Protein AF-A0A925UWP0-F1 (afdb_monomer)

Mean predicted aligned error: 17.66 Å

Structure (mmCIF, N/CA/C/O backbone):
data_AF-A0A925UWP0-F1
#
_entry.id   AF-A0A925UWP0-F1
#
loop_
_atom_site.group_PDB
_atom_site.id
_atom_site.type_symbol
_atom_site.label_atom_id
_atom_site.label_alt_id
_atom_site.label_comp_id
_atom_site.label_asym_id
_atom_site.label_entity_id
_atom_site.label_seq_id
_atom_site.pdbx_PDB_ins_code
_atom_site.Cartn_x
_atom_site.Cartn_y
_atom_site.Cartn_z
_atom_site.occupancy
_atom_site.B_iso_or_equiv
_atom_site.auth_seq_id
_atom_site.auth_comp_id
_atom_site.auth_asym_id
_atom_site.auth_atom_id
_atom_site.pdbx_PDB_model_num
ATOM 1 N N . MET A 1 1 ? 22.047 -2.528 -4.001 1.00 55.41 1 MET A N 1
ATOM 2 C CA . MET A 1 1 ? 21.507 -3.209 -5.205 1.00 55.41 1 MET A CA 1
ATOM 3 C C . MET A 1 1 ? 20.636 -2.308 -6.084 1.00 55.41 1 MET A C 1
ATOM 5 O O . MET A 1 1 ? 20.853 -2.311 -7.285 1.00 55.41 1 MET A O 1
ATOM 9 N N . LYS A 1 2 ? 19.728 -1.485 -5.532 1.00 57.28 2 LYS A N 1
ATOM 10 C CA . LYS A 1 2 ? 18.836 -0.601 -6.320 1.00 57.28 2 LYS A CA 1
ATOM 11 C C . LYS A 1 2 ? 19.570 0.371 -7.268 1.00 57.28 2 LYS A C 1
ATOM 13 O O . LYS A 1 2 ? 19.162 0.532 -8.408 1.00 57.28 2 LYS A O 1
ATOM 18 N N . LEU A 1 3 ? 20.692 0.948 -6.827 1.00 61.56 3 LEU A N 1
ATOM 19 C CA . LEU A 1 3 ? 21.468 1.925 -7.611 1.00 61.56 3 LEU A CA 1
ATOM 20 C C . LEU A 1 3 ? 22.179 1.323 -8.836 1.00 61.56 3 LEU A C 1
ATOM 22 O O . LEU A 1 3 ? 22.238 1.964 -9.879 1.00 61.56 3 LEU A O 1
ATOM 26 N N . ALA A 1 4 ? 22.663 0.080 -8.742 1.00 66.81 4 ALA A N 1
ATOM 27 C CA . ALA A 1 4 ? 23.323 -0.597 -9.863 1.00 66.81 4 ALA A CA 1
ATOM 28 C C . ALA A 1 4 ? 22.333 -0.943 -10.989 1.00 66.81 4 ALA A C 1
ATOM 30 O O . ALA A 1 4 ? 22.670 -0.859 -12.166 1.00 66.81 4 ALA A O 1
ATOM 31 N N . PHE A 1 5 ? 21.089 -1.269 -10.625 1.00 64.12 5 PHE A N 1
ATOM 32 C CA . PHE A 1 5 ? 20.020 -1.576 -11.577 1.00 64.12 5 PHE A CA 1
ATOM 33 C C . PHE A 1 5 ? 19.594 -0.342 -12.382 1.00 64.12 5 PHE A C 1
ATOM 35 O O . PHE A 1 5 ? 19.445 -0.408 -13.601 1.00 64.12 5 PHE A O 1
ATOM 42 N N . VAL A 1 6 ? 19.460 0.802 -11.704 1.00 68.88 6 VAL A N 1
ATOM 43 C CA . VAL A 1 6 ? 19.121 2.080 -12.344 1.00 68.88 6 VAL A CA 1
ATOM 44 C C . VAL A 1 6 ? 20.256 2.544 -13.262 1.00 68.88 6 VAL A C 1
ATOM 46 O O . VAL A 1 6 ? 19.998 2.921 -14.402 1.00 68.88 6 VAL A O 1
ATOM 49 N N . ALA A 1 7 ? 21.513 2.435 -12.818 1.00 69.12 7 ALA A N 1
ATOM 50 C CA . ALA A 1 7 ? 22.676 2.784 -13.636 1.00 69.12 7 ALA A CA 1
ATOM 51 C C . ALA A 1 7 ? 22.793 1.915 -14.905 1.00 69.12 7 ALA A C 1
ATOM 53 O O . ALA A 1 7 ? 23.085 2.438 -15.980 1.00 69.12 7 ALA A O 1
ATOM 54 N N . GLY A 1 8 ? 22.495 0.613 -14.810 1.00 69.31 8 GLY A N 1
ATOM 55 C CA . GLY A 1 8 ? 22.479 -0.294 -15.962 1.00 69.31 8 GLY A CA 1
ATOM 56 C C . GLY A 1 8 ? 21.405 0.055 -17.000 1.00 69.31 8 GLY A C 1
ATOM 57 O O . GLY A 1 8 ? 21.688 0.052 -18.198 1.00 69.31 8 GLY A O 1
ATOM 58 N N . CYS A 1 9 ? 20.198 0.428 -16.556 1.00 66.31 9 CYS A N 1
ATOM 59 C CA . CYS A 1 9 ? 19.103 0.818 -17.454 1.00 66.31 9 CYS A CA 1
ATOM 60 C C . CYS A 1 9 ? 19.410 2.117 -18.213 1.00 66.31 9 CYS A C 1
ATOM 62 O O . CYS A 1 9 ? 19.137 2.211 -19.410 1.00 66.31 9 CYS A O 1
ATOM 64 N N . VAL A 1 10 ? 20.015 3.099 -17.535 1.00 74.19 10 VAL A N 1
ATOM 65 C CA . VAL A 1 10 ? 20.417 4.374 -18.150 1.00 74.19 10 VAL A CA 1
ATOM 66 C C . VAL A 1 10 ? 21.561 4.160 -19.147 1.00 74.19 10 VAL A C 1
ATOM 68 O O . VAL A 1 10 ? 21.512 4.697 -20.251 1.00 74.19 10 VAL A O 1
ATOM 71 N N . GLY A 1 11 ? 22.543 3.314 -18.818 1.00 71.81 11 GLY A N 1
ATOM 72 C CA . GLY A 1 11 ? 23.639 2.973 -19.732 1.00 71.81 11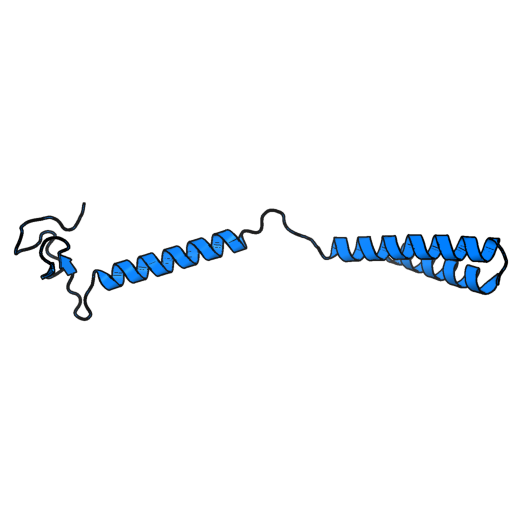 GLY A CA 1
ATOM 73 C C . GLY A 1 11 ? 23.163 2.298 -21.024 1.00 71.81 11 GLY A C 1
ATOM 74 O O . GLY A 1 11 ? 23.597 2.676 -22.111 1.00 71.81 11 GLY A O 1
ATOM 75 N N . PHE A 1 12 ? 22.220 1.355 -20.925 1.00 68.75 12 PHE A N 1
ATOM 76 C CA . PHE A 1 12 ? 21.646 0.679 -22.096 1.00 68.75 12 PHE A CA 1
ATOM 77 C C . PHE A 1 12 ? 20.766 1.595 -22.952 1.00 68.75 12 PHE A C 1
ATOM 79 O O . PHE A 1 12 ? 20.803 1.498 -24.178 1.00 68.75 12 PHE A O 1
ATOM 86 N N . ALA A 1 13 ? 20.015 2.509 -22.332 1.00 66.88 13 ALA A N 1
ATOM 87 C CA . ALA A 1 13 ? 19.218 3.494 -23.060 1.00 66.88 13 ALA A CA 1
ATOM 88 C C . ALA A 1 13 ? 20.106 4.461 -23.864 1.00 66.88 13 ALA A C 1
ATOM 90 O O . ALA A 1 13 ? 19.831 4.723 -25.034 1.00 66.88 13 ALA A O 1
ATOM 91 N N . ILE A 1 14 ? 21.211 4.934 -23.276 1.00 72.19 14 ILE A N 1
ATOM 92 C CA . ILE A 1 14 ? 22.171 5.819 -23.957 1.00 72.19 14 ILE A CA 1
ATOM 93 C C . ILE A 1 14 ? 22.863 5.089 -25.118 1.00 72.19 14 ILE A C 1
ATOM 95 O O . ILE A 1 14 ? 22.974 5.644 -26.211 1.00 72.19 14 ILE A O 1
ATOM 99 N N . LEU A 1 15 ? 23.277 3.832 -24.924 1.00 69.31 15 LEU A N 1
ATOM 100 C CA . LEU A 1 15 ? 23.837 2.993 -25.993 1.00 69.31 15 LEU A CA 1
ATOM 101 C C . LEU A 1 15 ? 22.839 2.744 -27.135 1.00 69.31 15 LEU A C 1
ATOM 103 O O . LEU A 1 15 ? 23.215 2.851 -28.300 1.00 69.31 15 LEU A O 1
ATOM 107 N N . GLY A 1 16 ? 21.570 2.471 -26.817 1.00 64.00 16 GLY A N 1
ATOM 108 C CA . GLY A 1 16 ? 20.512 2.272 -27.812 1.00 64.00 16 GLY A CA 1
ATOM 109 C C . GLY A 1 16 ? 20.253 3.511 -28.673 1.00 64.00 16 GLY A C 1
ATOM 110 O O . GLY A 1 16 ? 20.137 3.394 -29.890 1.00 64.00 16 GLY A O 1
ATOM 111 N N . ILE A 1 17 ? 20.238 4.705 -28.066 1.00 69.75 17 ILE A N 1
ATOM 112 C CA . ILE A 1 17 ? 20.087 5.979 -28.794 1.00 69.75 17 ILE A CA 1
ATOM 113 C C . ILE A 1 17 ? 21.327 6.263 -29.659 1.00 69.75 17 ILE A C 1
ATOM 115 O O . ILE A 1 17 ? 21.200 6.741 -30.785 1.00 69.75 17 ILE A O 1
ATOM 119 N N . SER A 1 18 ? 22.521 5.924 -29.162 1.00 70.50 18 SER A N 1
ATOM 120 C CA . SER A 1 18 ? 23.796 6.192 -29.844 1.00 70.50 18 SER A CA 1
ATOM 121 C C . SER A 1 18 ? 24.024 5.311 -31.080 1.00 70.50 18 SER A C 1
ATOM 123 O O . SER A 1 18 ? 24.674 5.746 -32.026 1.00 70.50 18 SER A O 1
ATOM 125 N N . LEU A 1 19 ? 23.490 4.082 -31.100 1.00 71.38 19 LEU A N 1
ATOM 126 C CA . LEU A 1 19 ? 23.619 3.162 -32.242 1.00 71.38 19 LEU A CA 1
ATOM 127 C C . LEU A 1 19 ? 22.617 3.425 -33.388 1.00 71.38 19 LEU A C 1
ATOM 129 O O . LEU A 1 19 ? 22.739 2.809 -34.454 1.00 71.38 19 LEU A O 1
ATOM 133 N N . GLY A 1 20 ? 21.656 4.338 -33.202 1.00 67.75 20 GLY A N 1
ATOM 134 C CA . GLY A 1 20 ? 20.679 4.730 -34.222 1.00 67.75 20 GLY A CA 1
ATOM 135 C C . GLY A 1 20 ? 19.675 3.629 -34.603 1.00 67.75 20 GLY A C 1
ATOM 136 O O . GLY A 1 20 ? 19.504 2.637 -33.898 1.00 67.75 20 GLY A O 1
ATOM 137 N N . GLY A 1 21 ? 19.001 3.797 -35.750 1.00 73.62 21 GLY A N 1
ATOM 138 C CA . GLY A 1 21 ? 17.912 2.931 -36.244 1.00 73.62 21 GLY A CA 1
ATOM 139 C C . GLY A 1 21 ? 18.327 1.546 -36.758 1.00 73.62 21 GLY A C 1
ATOM 140 O O . GLY A 1 21 ? 17.602 0.937 -37.541 1.00 73.62 21 GLY A O 1
ATOM 141 N N . ASN A 1 22 ? 19.494 1.048 -36.353 1.00 81.00 22 ASN A N 1
ATOM 142 C CA . ASN A 1 22 ? 19.943 -0.295 -36.695 1.00 81.00 22 ASN A CA 1
ATOM 143 C C . ASN A 1 22 ? 19.149 -1.351 -35.904 1.00 81.00 22 ASN A C 1
ATOM 145 O O . ASN A 1 22 ? 18.733 -1.090 -34.771 1.00 81.00 22 ASN A O 1
ATOM 149 N N . PRO A 1 23 ? 18.985 -2.576 -36.436 1.00 80.69 23 PRO A N 1
ATOM 150 C CA . PRO A 1 23 ? 18.235 -3.640 -35.761 1.00 80.69 23 PRO A CA 1
ATOM 151 C C . PRO A 1 23 ? 18.801 -3.972 -34.369 1.00 80.69 23 PRO A C 1
ATOM 153 O O . PRO A 1 23 ? 18.049 -4.275 -33.445 1.00 80.69 23 PRO A O 1
ATOM 156 N N . PHE A 1 24 ? 20.117 -3.823 -34.184 1.00 77.75 24 PHE A N 1
ATOM 157 C CA . PHE A 1 24 ? 20.777 -3.966 -32.883 1.00 77.75 24 PHE A CA 1
ATOM 158 C C . PHE A 1 24 ? 20.434 -2.837 -31.890 1.00 77.75 24 PHE A C 1
ATOM 160 O O . PHE A 1 24 ? 20.320 -3.098 -30.694 1.00 77.75 24 PHE A O 1
ATOM 167 N N . GLY A 1 25 ? 20.215 -1.605 -32.366 1.00 75.25 25 GLY A N 1
ATOM 168 C CA . GLY A 1 25 ? 19.779 -0.476 -31.534 1.00 75.25 25 GLY A CA 1
ATOM 169 C C . GLY A 1 25 ? 18.332 -0.636 -31.057 1.00 75.25 25 GLY A C 1
ATOM 170 O O . GLY A 1 25 ? 18.037 -0.446 -29.876 1.00 75.25 25 GLY A O 1
ATOM 171 N N . PHE A 1 26 ? 17.446 -1.104 -31.943 1.00 78.88 26 PHE A N 1
ATOM 172 C CA . PHE A 1 26 ? 16.066 -1.448 -31.583 1.00 78.88 26 PHE A CA 1
ATOM 173 C C . PHE A 1 26 ? 15.993 -2.584 -30.556 1.00 78.88 26 PHE A C 1
ATOM 175 O O . PHE A 1 26 ? 15.231 -2.491 -29.593 1.00 78.88 26 PHE A O 1
ATOM 182 N N . ALA A 1 27 ? 16.815 -3.627 -30.710 1.00 82.31 27 ALA A N 1
ATOM 183 C CA . ALA A 1 27 ? 16.886 -4.715 -29.737 1.00 82.31 27 ALA A CA 1
ATOM 184 C C . ALA A 1 27 ? 17.322 -4.217 -28.346 1.00 82.31 27 ALA A C 1
ATOM 186 O O . ALA A 1 27 ? 16.711 -4.581 -27.340 1.00 82.31 27 ALA A O 1
ATOM 187 N N . ALA A 1 28 ? 18.323 -3.331 -28.280 1.00 78.12 28 ALA A N 1
ATOM 188 C CA . ALA A 1 28 ? 18.785 -2.743 -27.022 1.00 78.12 28 ALA A CA 1
ATOM 189 C C . ALA A 1 28 ? 17.706 -1.884 -26.333 1.00 78.12 28 ALA A C 1
ATOM 191 O O . ALA A 1 28 ? 17.545 -1.961 -25.112 1.00 78.12 28 ALA A O 1
ATOM 192 N N . LEU A 1 29 ? 16.921 -1.120 -27.101 1.00 78.25 29 LEU A N 1
ATOM 193 C CA . LEU A 1 29 ? 15.795 -0.341 -26.573 1.00 78.25 29 LEU A CA 1
ATOM 194 C C . LEU A 1 29 ? 14.686 -1.231 -25.996 1.00 78.25 29 LEU A C 1
ATOM 196 O O . LEU A 1 29 ? 14.188 -0.952 -24.908 1.00 78.25 29 LEU A O 1
ATOM 200 N N . LEU A 1 30 ? 14.325 -2.328 -26.666 1.00 82.25 30 LEU A N 1
ATOM 201 C CA . LEU A 1 30 ? 13.301 -3.254 -26.162 1.00 82.25 30 LEU A CA 1
ATOM 202 C C . LEU A 1 30 ? 13.723 -3.931 -24.848 1.00 82.25 30 LEU A C 1
ATOM 204 O O . LEU A 1 30 ? 12.922 -4.057 -23.915 1.00 82.25 30 LEU A O 1
ATOM 208 N N . VAL A 1 31 ? 14.997 -4.319 -24.738 1.00 82.94 31 VAL A N 1
ATOM 209 C CA . VAL A 1 31 ? 15.550 -4.877 -23.495 1.00 82.94 31 VAL A CA 1
ATOM 210 C C . VAL A 1 31 ? 15.532 -3.829 -22.377 1.00 82.94 31 VAL A C 1
ATOM 212 O O . VAL A 1 31 ? 15.093 -4.123 -21.269 1.00 82.94 31 VAL A O 1
ATOM 215 N N . SER A 1 32 ? 15.913 -2.584 -22.674 1.00 79.88 32 SER A N 1
ATOM 216 C CA . SER A 1 32 ? 15.837 -1.463 -21.727 1.00 79.88 32 SER A CA 1
ATOM 217 C C . SER A 1 32 ? 14.408 -1.219 -21.216 1.00 79.88 32 SER A C 1
ATOM 219 O O . SER A 1 32 ? 14.203 -1.089 -20.007 1.00 79.88 32 SER A O 1
ATOM 221 N N . VAL A 1 33 ? 13.411 -1.211 -22.106 1.00 84.50 33 VAL A N 1
ATOM 222 C CA . VAL A 1 33 ? 12.005 -0.963 -21.747 1.00 84.50 33 VAL A CA 1
ATOM 223 C C . VAL A 1 33 ? 11.437 -2.087 -20.884 1.00 84.50 33 VAL A C 1
ATOM 225 O O . VAL A 1 33 ? 10.804 -1.813 -19.865 1.00 84.50 33 VAL A O 1
ATOM 228 N N . SER A 1 34 ? 11.685 -3.349 -21.241 1.00 82.31 34 SER A N 1
ATOM 229 C CA . SER A 1 34 ? 11.211 -4.498 -20.453 1.00 82.31 34 SER A CA 1
ATOM 230 C C . SER A 1 34 ? 11.801 -4.516 -19.038 1.00 82.31 34 SER A C 1
ATOM 232 O O . SER A 1 34 ? 11.074 -4.742 -18.067 1.00 82.31 34 SER A O 1
ATOM 234 N N . PHE A 1 35 ? 13.084 -4.171 -18.893 1.00 84.75 35 PHE A N 1
ATOM 235 C CA . PHE A 1 35 ? 13.710 -3.976 -17.584 1.00 84.75 35 PHE A CA 1
ATOM 236 C C . PHE A 1 35 ? 13.123 -2.786 -16.817 1.00 84.75 35 PHE A C 1
ATOM 238 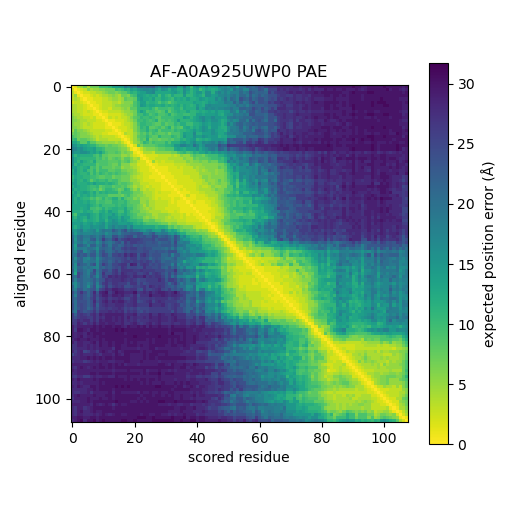O O . PHE A 1 35 ? 12.887 -2.891 -15.613 1.00 84.75 35 PHE A O 1
ATOM 245 N N . GLY A 1 36 ? 12.841 -1.674 -17.502 1.00 81.56 36 GLY A N 1
ATOM 246 C CA . GLY A 1 36 ? 12.198 -0.500 -16.912 1.00 81.56 36 GLY A CA 1
ATOM 247 C C . GLY A 1 36 ? 10.824 -0.827 -16.324 1.00 81.56 36 GLY A C 1
ATOM 248 O O . GLY A 1 36 ? 10.551 -0.492 -15.173 1.00 81.56 36 GLY A O 1
ATOM 249 N N . ILE A 1 37 ? 9.993 -1.561 -17.067 1.00 86.44 37 ILE A N 1
ATOM 250 C CA . ILE A 1 37 ? 8.678 -2.019 -16.596 1.00 86.44 37 ILE A CA 1
ATOM 251 C C . ILE A 1 37 ? 8.837 -2.929 -15.371 1.00 86.44 37 ILE A C 1
ATOM 253 O O . ILE A 1 37 ? 8.156 -2.726 -14.365 1.00 86.44 37 ILE A O 1
ATOM 257 N N . GLY A 1 38 ? 9.774 -3.882 -15.407 1.00 84.69 38 GLY A N 1
ATOM 258 C CA . GLY A 1 38 ? 10.063 -4.758 -14.267 1.00 84.69 38 GLY A CA 1
ATOM 259 C C . GLY A 1 38 ? 10.501 -3.991 -13.013 1.00 84.69 38 GLY A C 1
ATOM 260 O O . GLY A 1 38 ? 10.026 -4.276 -11.914 1.00 84.69 38 GLY A O 1
ATOM 261 N N . ALA A 1 39 ? 11.348 -2.971 -13.170 1.00 83.00 39 ALA A N 1
ATOM 262 C CA . ALA A 1 39 ? 11.792 -2.118 -12.069 1.00 83.00 39 ALA A CA 1
ATOM 263 C C . ALA A 1 39 ? 10.645 -1.283 -11.477 1.00 83.00 39 ALA A C 1
ATOM 265 O O . ALA A 1 39 ? 10.552 -1.154 -10.256 1.00 83.00 39 ALA A O 1
ATOM 266 N N . VAL A 1 40 ? 9.750 -0.759 -12.322 1.00 83.50 40 VAL A N 1
ATOM 267 C CA . VAL A 1 40 ? 8.555 -0.018 -11.890 1.00 83.50 40 VAL A CA 1
ATOM 268 C C . VAL A 1 40 ? 7.601 -0.931 -11.122 1.00 83.50 40 VAL A C 1
ATOM 270 O O . VAL A 1 40 ? 7.178 -0.576 -10.024 1.00 83.50 40 VAL A O 1
ATOM 273 N N . ILE A 1 41 ? 7.315 -2.131 -11.638 1.00 83.75 41 ILE A N 1
ATOM 274 C CA . ILE A 1 41 ? 6.468 -3.116 -10.949 1.00 83.75 41 ILE A CA 1
ATOM 275 C C . ILE A 1 41 ? 7.078 -3.491 -9.597 1.00 83.75 41 ILE A C 1
ATOM 277 O O . ILE A 1 41 ? 6.373 -3.496 -8.592 1.00 83.75 41 ILE A O 1
ATOM 281 N N . TRP A 1 42 ? 8.386 -3.756 -9.540 1.00 83.06 42 TRP A N 1
ATOM 282 C CA . TRP A 1 42 ? 9.069 -4.098 -8.292 1.00 83.06 42 TRP A CA 1
ATOM 283 C C . TRP A 1 42 ? 9.066 -2.944 -7.278 1.00 83.06 42 TRP A C 1
ATOM 285 O O . TRP A 1 42 ? 8.881 -3.175 -6.083 1.00 83.06 42 TRP A O 1
ATOM 295 N N . TRP A 1 43 ? 9.206 -1.695 -7.732 1.00 82.19 43 TRP A N 1
ATOM 296 C CA . TRP A 1 43 ? 9.079 -0.518 -6.868 1.00 82.19 43 TRP A CA 1
ATOM 297 C C . TRP A 1 43 ? 7.659 -0.402 -6.305 1.00 82.19 43 TRP A C 1
ATOM 299 O O . TRP A 1 43 ? 7.486 -0.282 -5.091 1.00 82.19 43 TRP A O 1
ATOM 309 N N . ILE A 1 44 ? 6.638 -0.494 -7.160 1.00 79.94 44 ILE A N 1
ATOM 310 C CA . ILE A 1 44 ? 5.230 -0.398 -6.751 1.00 79.94 44 ILE A CA 1
ATOM 311 C C . ILE A 1 44 ? 4.856 -1.553 -5.809 1.00 79.94 44 ILE A C 1
ATOM 313 O O . ILE A 1 44 ? 4.195 -1.332 -4.795 1.00 79.94 44 ILE A O 1
ATOM 317 N N . ALA A 1 45 ? 5.329 -2.770 -6.082 1.00 74.88 45 ALA A N 1
ATOM 318 C CA . ALA A 1 45 ? 5.141 -3.926 -5.208 1.00 74.88 45 ALA A CA 1
ATOM 319 C C . ALA A 1 45 ? 5.839 -3.745 -3.849 1.00 74.88 45 ALA A C 1
ATOM 321 O O . ALA A 1 45 ? 5.295 -4.136 -2.823 1.00 74.88 45 ALA A O 1
ATOM 322 N N . GLY A 1 46 ? 7.003 -3.089 -3.816 1.00 69.38 46 GLY A N 1
ATOM 323 C CA . GLY A 1 46 ? 7.688 -2.739 -2.571 1.00 69.38 46 GLY A CA 1
ATOM 324 C C . GLY A 1 46 ? 6.955 -1.692 -1.723 1.00 69.38 46 GLY A C 1
ATOM 325 O O . GLY A 1 46 ? 7.152 -1.658 -0.509 1.00 69.38 46 GLY A O 1
ATOM 326 N N . LEU A 1 47 ? 6.110 -0.855 -2.337 1.00 66.62 47 LEU A N 1
ATOM 327 C CA . LEU A 1 47 ? 5.242 0.096 -1.630 1.00 66.62 47 LEU A CA 1
ATOM 328 C C . LEU A 1 47 ? 3.962 -0.570 -1.116 1.00 66.62 47 LEU A C 1
ATOM 330 O O . LEU A 1 47 ? 3.489 -0.242 -0.030 1.00 66.62 47 LEU A O 1
ATOM 334 N N . LYS A 1 48 ? 3.424 -1.545 -1.853 1.00 56.72 48 LYS A N 1
ATOM 335 C CA . LYS A 1 48 ? 2.298 -2.368 -1.407 1.00 56.72 48 LYS A CA 1
ATOM 336 C C . LYS A 1 48 ? 2.783 -3.515 -0.514 1.00 56.72 48 LYS A C 1
ATOM 338 O O . LYS A 1 48 ? 2.696 -4.686 -0.870 1.00 56.72 48 LYS A O 1
ATOM 343 N N . LYS A 1 49 ? 3.188 -3.193 0.716 1.00 60.22 49 LYS A N 1
ATOM 344 C CA . LYS A 1 49 ? 2.953 -4.131 1.824 1.00 60.22 49 LYS A CA 1
ATOM 345 C C . LYS A 1 49 ? 1.451 -4.136 2.094 1.00 60.22 49 LYS A C 1
ATOM 347 O O . LYS A 1 49 ? 0.949 -3.389 2.921 1.00 60.22 49 LYS A O 1
ATOM 352 N N . THR A 1 50 ? 0.713 -4.878 1.277 1.00 56.31 50 THR A N 1
ATOM 353 C CA . THR A 1 50 ? -0.682 -5.200 1.562 1.00 56.31 50 THR A CA 1
ATOM 354 C C . THR A 1 50 ? -0.631 -6.287 2.620 1.00 56.31 50 THR A C 1
ATOM 356 O O . THR A 1 50 ? -0.413 -7.449 2.288 1.00 56.31 50 THR A O 1
ATOM 359 N N . ASP A 1 51 ? -0.690 -5.889 3.890 1.00 66.25 51 ASP A N 1
ATOM 360 C CA . ASP A 1 51 ? -0.721 -6.851 4.984 1.00 66.25 51 ASP A CA 1
ATOM 361 C C . ASP A 1 51 ? -1.988 -7.713 4.839 1.00 66.25 51 ASP A C 1
ATOM 363 O O . ASP A 1 51 ? -3.095 -7.175 4.796 1.00 66.25 51 ASP A O 1
ATOM 367 N N . PRO A 1 52 ? -1.856 -9.047 4.717 1.00 63.91 52 PRO A N 1
ATOM 368 C CA . PRO A 1 52 ? -2.994 -9.950 4.532 1.00 63.91 52 PRO A CA 1
ATOM 369 C C . PRO A 1 52 ? -3.859 -10.097 5.796 1.00 63.91 52 PRO A C 1
ATOM 371 O O . PRO A 1 52 ? -4.922 -10.706 5.736 1.00 63.91 52 PRO A O 1
ATOM 374 N N . TYR A 1 53 ? -3.418 -9.531 6.924 1.00 61.16 53 TYR A N 1
ATOM 375 C CA . TYR A 1 53 ? -4.154 -9.430 8.184 1.00 61.16 53 TYR A CA 1
ATOM 376 C C . TYR A 1 53 ? -4.391 -7.954 8.532 1.00 61.16 53 TYR A C 1
ATOM 378 O O . TYR A 1 53 ? -3.803 -7.412 9.465 1.00 61.16 53 TYR A O 1
ATOM 386 N N . ASP A 1 54 ? -5.241 -7.284 7.756 1.00 72.06 54 ASP A N 1
ATOM 387 C CA . ASP A 1 54 ? -5.676 -5.922 8.064 1.00 72.06 54 ASP A CA 1
ATOM 388 C C . ASP A 1 54 ? -6.778 -5.955 9.142 1.00 72.06 54 ASP A C 1
ATOM 390 O O . ASP A 1 54 ? -7.956 -6.193 8.869 1.00 72.06 54 ASP A O 1
ATOM 394 N N . LEU A 1 55 ? -6.377 -5.745 10.400 1.00 79.94 55 LEU A N 1
ATOM 395 C CA . LEU A 1 55 ? -7.266 -5.720 11.571 1.00 79.94 55 LEU A CA 1
ATOM 396 C C . LEU A 1 55 ? -8.165 -4.474 11.624 1.00 79.94 55 LEU A C 1
ATOM 398 O O . LEU A 1 55 ? -9.046 -4.394 12.482 1.00 79.94 55 LEU A O 1
ATOM 402 N N . SER A 1 56 ? -7.993 -3.514 10.710 1.00 78.44 56 SER A N 1
ATOM 403 C CA . SER A 1 56 ? -8.796 -2.287 10.702 1.00 78.44 56 SER A CA 1
ATOM 404 C C . SER A 1 56 ? -10.289 -2.553 10.496 1.00 78.44 56 SER A C 1
ATOM 406 O O . SER A 1 56 ? -11.117 -1.777 10.971 1.00 78.44 56 SER A O 1
ATOM 408 N N . GLN A 1 57 ? -10.660 -3.657 9.836 1.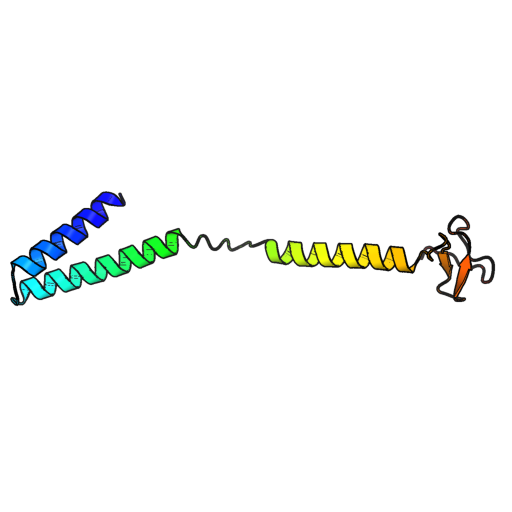00 74.44 57 GLN A N 1
ATOM 409 C CA . GLN A 1 57 ? -12.066 -4.050 9.708 1.00 74.44 57 GLN A CA 1
ATOM 410 C C . GLN A 1 57 ? -12.656 -4.547 11.032 1.00 74.44 57 GLN A C 1
ATOM 412 O O . GLN A 1 57 ? -13.772 -4.166 11.372 1.00 74.44 57 GLN A O 1
ATOM 417 N N . LEU A 1 58 ? -11.902 -5.337 11.803 1.00 81.62 58 LEU A N 1
ATOM 418 C CA . LEU A 1 58 ? -12.332 -5.828 13.118 1.00 81.62 58 LEU A CA 1
ATOM 419 C C . LEU A 1 58 ? -12.455 -4.684 14.126 1.00 81.62 58 LEU A C 1
ATOM 421 O O . LEU A 1 58 ? -13.418 -4.633 14.885 1.00 81.62 58 LEU A O 1
ATOM 425 N N . GLN A 1 59 ? -11.524 -3.730 14.081 1.00 87.06 59 GLN A N 1
ATOM 426 C CA . GLN A 1 59 ? -11.550 -2.561 14.956 1.00 87.06 59 GLN A CA 1
ATOM 427 C C . GLN A 1 59 ? -12.828 -1.728 14.771 1.00 87.06 59 GLN A C 1
ATOM 429 O O . GLN A 1 59 ? -13.426 -1.304 15.753 1.00 87.06 59 GLN A O 1
ATOM 434 N N . ARG A 1 60 ? -13.300 -1.557 13.527 1.00 85.06 60 ARG A N 1
ATOM 435 C CA . ARG A 1 60 ? -14.546 -0.823 13.234 1.00 85.06 60 ARG A CA 1
ATOM 436 C C . ARG A 1 60 ? -15.789 -1.515 13.785 1.00 85.06 60 ARG A C 1
ATOM 438 O O . ARG A 1 60 ? -16.713 -0.833 14.216 1.00 85.06 60 ARG A O 1
ATOM 445 N N . VAL A 1 61 ? -15.821 -2.848 13.751 1.00 85.12 61 VAL A N 1
ATOM 446 C CA . VAL A 1 61 ? -16.939 -3.625 14.303 1.00 85.12 61 VAL A CA 1
ATOM 447 C C . VAL A 1 61 ? -16.954 -3.509 15.824 1.00 85.12 61 VAL A C 1
ATOM 449 O O . VAL A 1 61 ? -18.000 -3.214 16.392 1.00 85.12 61 VAL A O 1
ATOM 452 N N . HIS A 1 62 ? -15.793 -3.639 16.471 1.00 85.94 62 HIS A N 1
ATOM 453 C CA . HIS A 1 62 ? -15.691 -3.513 17.925 1.00 85.94 62 HIS A CA 1
ATOM 454 C C . HIS A 1 62 ? -16.097 -2.114 18.415 1.00 85.94 62 HIS A C 1
ATOM 456 O O . HIS A 1 62 ? -16.881 -1.984 19.348 1.00 85.94 62 HIS A O 1
ATOM 462 N N . GLU A 1 63 ? -15.654 -1.062 17.721 1.00 85.50 63 GLU A N 1
ATOM 463 C CA . GLU A 1 63 ? -16.021 0.323 18.047 1.00 85.50 63 GLU A CA 1
ATOM 464 C C . GLU A 1 63 ? -17.527 0.598 17.838 1.00 85.50 63 GLU A C 1
ATOM 466 O O . GLU A 1 63 ? -18.132 1.403 18.550 1.00 85.50 63 GLU A O 1
ATOM 471 N N . GLN A 1 64 ? -18.169 -0.090 16.885 1.00 88.44 64 GLN A N 1
ATOM 472 C CA . GLN A 1 64 ? -19.626 -0.049 16.718 1.00 88.44 64 GLN A CA 1
ATOM 473 C C . GLN A 1 64 ? -20.371 -0.777 17.841 1.00 88.44 64 GLN A C 1
ATOM 475 O O . GLN A 1 64 ? -21.418 -0.296 18.274 1.00 88.44 64 GLN A O 1
ATOM 480 N N . GLU A 1 65 ? -19.865 -1.922 18.292 1.00 84.81 65 GLU A N 1
ATOM 481 C CA . GLU A 1 65 ? -20.463 -2.688 19.388 1.00 84.81 65 GLU A CA 1
ATOM 482 C C . GLU A 1 65 ? -20.37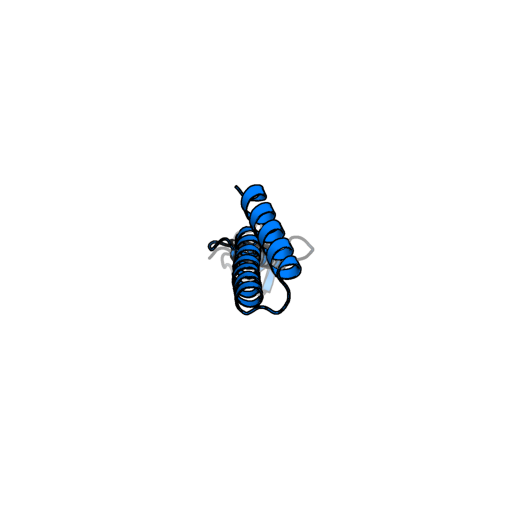3 -1.932 20.714 1.00 84.81 65 GLU A C 1
ATOM 484 O O . GLU A 1 65 ? -21.376 -1.838 21.419 1.00 84.81 65 GLU A O 1
ATOM 489 N N . GLU A 1 66 ? -19.231 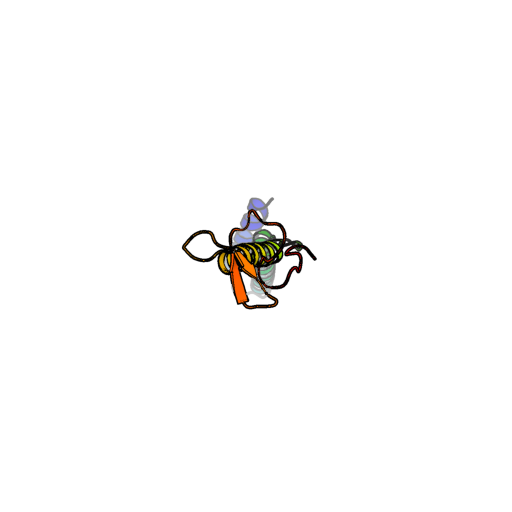-1.306 21.015 1.00 84.38 66 GLU A N 1
ATOM 490 C CA . GLU A 1 66 ? -19.086 -0.466 22.209 1.00 84.38 66 GLU A CA 1
ATOM 491 C C . GLU A 1 66 ? -20.078 0.702 22.205 1.00 84.38 66 GLU A C 1
ATOM 493 O O . GLU A 1 66 ? -20.718 0.969 23.220 1.00 84.38 66 GLU A O 1
ATOM 498 N N . ARG A 1 67 ? -20.279 1.369 21.058 1.00 79.50 67 ARG A N 1
ATOM 499 C CA . ARG A 1 67 ? -21.274 2.450 20.956 1.00 79.50 67 ARG A CA 1
ATOM 500 C C . ARG A 1 67 ? -22.690 1.970 21.247 1.00 79.50 67 ARG A C 1
ATOM 502 O O . ARG A 1 67 ? -23.396 2.650 21.983 1.00 79.50 67 ARG A O 1
ATOM 509 N N . ARG A 1 68 ? -23.087 0.814 20.706 1.00 79.38 68 ARG A N 1
ATOM 510 C CA . ARG A 1 68 ? -24.416 0.233 20.961 1.00 79.38 68 ARG A CA 1
ATOM 511 C C . ARG A 1 68 ? -24.584 -0.173 22.420 1.00 79.38 68 ARG A C 1
ATOM 513 O O . ARG A 1 68 ? -25.614 0.120 22.998 1.00 79.38 68 ARG A O 1
ATOM 520 N N . ALA A 1 69 ? -23.562 -0.771 23.033 1.00 81.25 69 ALA A N 1
ATOM 521 C CA . ALA A 1 69 ? -23.614 -1.152 24.442 1.00 81.25 69 ALA A CA 1
ATOM 522 C C . ALA A 1 69 ? -23.766 0.065 25.372 1.00 81.25 69 ALA A C 1
ATOM 524 O O . ALA A 1 69 ? -24.491 -0.002 26.362 1.00 81.25 69 ALA A O 1
ATOM 525 N N . ILE A 1 70 ? -23.105 1.183 25.053 1.00 78.81 70 ILE A N 1
ATOM 526 C CA . ILE A 1 70 ? -23.257 2.441 25.796 1.00 78.81 70 ILE A CA 1
ATOM 527 C C . ILE A 1 70 ? -24.654 3.034 25.578 1.00 78.81 70 ILE A C 1
ATOM 529 O O . ILE A 1 70 ? -25.253 3.514 26.534 1.00 78.81 70 ILE A O 1
ATOM 533 N N . GLU A 1 71 ? -25.174 2.999 24.348 1.00 77.75 71 GLU A N 1
ATOM 534 C CA . GLU A 1 71 ? -26.518 3.488 24.017 1.00 77.75 71 GLU A CA 1
ATOM 535 C C . GLU A 1 71 ? -27.610 2.661 24.713 1.00 77.75 71 GLU A C 1
ATOM 537 O O . GLU A 1 71 ? -28.455 3.247 25.380 1.00 77.75 71 GLU A O 1
ATOM 542 N N . ASP A 1 72 ? -27.515 1.328 24.700 1.00 75.38 72 ASP A N 1
ATOM 543 C CA . ASP A 1 72 ? -28.421 0.420 25.421 1.00 75.38 72 ASP A CA 1
ATOM 544 C C . ASP A 1 72 ? -28.385 0.664 26.944 1.00 75.38 72 ASP A C 1
ATOM 546 O O . ASP A 1 72 ? -29.419 0.647 27.618 1.00 75.38 72 ASP A O 1
ATOM 550 N N . GLN A 1 73 ? -27.195 0.912 27.511 1.00 68.62 73 GLN A N 1
ATOM 551 C CA . GLN A 1 73 ? -27.059 1.286 28.924 1.00 68.62 73 GLN A CA 1
ATOM 552 C C . GLN A 1 73 ? -27.683 2.652 29.221 1.00 68.62 73 GLN A C 1
ATOM 554 O O . GLN A 1 73 ? -28.263 2.836 30.291 1.00 68.62 73 GLN A O 1
ATOM 559 N N . LEU A 1 74 ? -27.580 3.604 28.290 1.00 66.31 74 LEU A N 1
ATOM 560 C CA . LEU A 1 74 ? -28.210 4.914 28.416 1.00 66.31 74 LEU A CA 1
ATOM 561 C C . LEU A 1 74 ? -29.735 4.817 28.282 1.00 66.31 74 LEU A C 1
ATOM 563 O O . LEU A 1 74 ? -30.442 5.478 29.025 1.00 66.31 74 LEU A O 1
ATOM 567 N N . GLU A 1 75 ? -30.261 3.974 27.392 1.00 61.50 75 GLU A N 1
ATOM 568 C CA . GLU A 1 75 ? -31.707 3.754 27.250 1.00 61.50 75 GLU A CA 1
ATOM 569 C C . GLU A 1 75 ? -32.317 3.056 28.473 1.00 61.50 75 GLU A C 1
ATOM 571 O O . GLU A 1 75 ? -33.480 3.288 28.810 1.00 61.50 75 GLU A O 1
ATOM 576 N N . GLN A 1 76 ? -31.542 2.232 29.184 1.00 59.81 76 GLN A N 1
ATOM 577 C CA . GLN A 1 76 ? -31.988 1.635 30.444 1.00 59.81 76 GLN A CA 1
ATOM 578 C C . GLN A 1 76 ? -32.085 2.633 31.603 1.00 59.81 76 GLN A C 1
ATOM 580 O O . GLN A 1 76 ? -32.783 2.341 32.579 1.00 59.81 76 GLN A O 1
ATOM 585 N N . ILE A 1 77 ? -31.418 3.786 31.512 1.00 61.81 77 ILE A N 1
ATOM 586 C CA . ILE A 1 77 ? -31.328 4.780 32.581 1.00 61.81 77 ILE A CA 1
ATOM 587 C C . ILE A 1 77 ? -31.928 6.093 32.074 1.00 61.81 77 ILE A C 1
ATOM 589 O O . ILE A 1 77 ? -31.310 6.830 31.315 1.00 61.81 77 ILE A O 1
ATOM 593 N N . ASP A 1 78 ? -33.135 6.428 32.531 1.00 59.75 78 ASP A N 1
ATOM 594 C CA . ASP A 1 78 ? -33.751 7.713 32.191 1.00 59.75 78 ASP A CA 1
ATOM 595 C C . ASP A 1 78 ? -32.877 8.887 32.688 1.00 59.75 78 ASP A C 1
ATOM 597 O O . ASP A 1 78 ? -32.090 8.744 33.624 1.0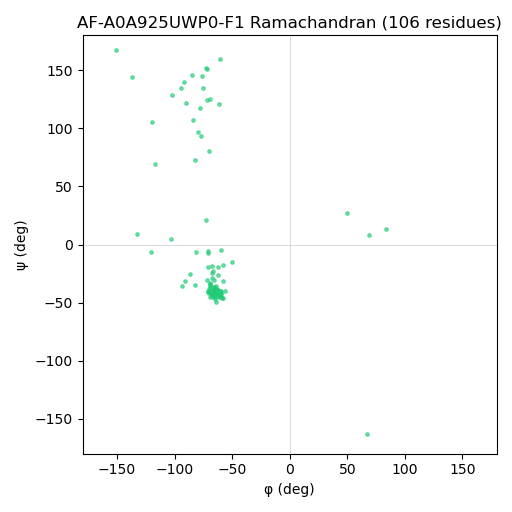0 59.75 78 ASP A O 1
ATOM 601 N N . SER A 1 79 ? -33.067 10.080 32.123 1.00 59.38 79 SER A N 1
ATOM 602 C CA . SER A 1 79 ? -32.341 11.343 32.381 1.00 59.38 79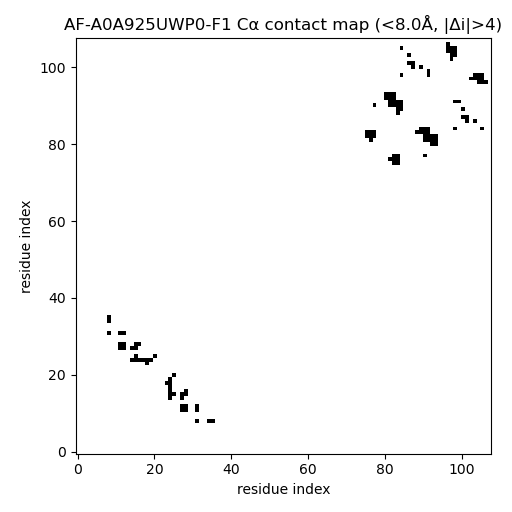 SER A CA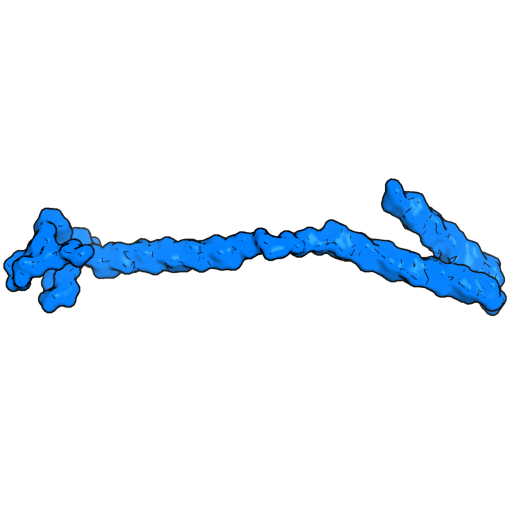 1
ATOM 603 C C . SER A 1 79 ? -32.216 11.732 33.870 1.00 59.38 79 SER A C 1
ATOM 605 O O . SER A 1 79 ? -31.436 12.612 34.230 1.00 59.38 79 SER A O 1
ATOM 607 N N . ALA A 1 80 ? -33.014 11.097 34.733 1.00 61.47 80 ALA A N 1
ATOM 608 C CA . ALA A 1 80 ? -33.067 11.265 36.181 1.00 61.47 80 ALA A CA 1
ATOM 609 C C . ALA A 1 80 ? -32.378 10.135 36.986 1.00 61.47 80 ALA A C 1
ATOM 611 O O . ALA A 1 80 ? -32.464 10.140 38.211 1.00 61.47 80 ALA A O 1
ATOM 612 N N . GLY A 1 81 ? -31.717 9.169 36.335 1.00 64.25 81 GLY A N 1
ATOM 613 C CA . GLY A 1 81 ? -31.034 8.039 36.981 1.00 64.25 81 GLY A CA 1
ATOM 614 C C . GLY A 1 81 ? -31.935 6.849 37.341 1.00 64.25 81 GLY A C 1
ATOM 615 O O . GLY A 1 81 ? -31.514 5.983 38.103 1.00 64.25 81 GLY A O 1
ATOM 616 N N . ASN A 1 82 ? -33.167 6.797 36.822 1.00 69.81 82 ASN A N 1
ATOM 617 C CA . ASN A 1 82 ? -34.139 5.743 37.133 1.00 69.81 82 ASN A CA 1
ATOM 618 C C . ASN A 1 82 ? -34.094 4.619 36.088 1.00 69.81 82 ASN A C 1
ATOM 620 O O . ASN A 1 82 ? -34.129 4.894 34.889 1.00 69.81 82 ASN A O 1
ATOM 624 N N . ALA A 1 83 ? -34.094 3.364 36.542 1.00 69.50 83 ALA A N 1
ATOM 625 C CA . ALA A 1 83 ? -34.200 2.191 35.683 1.00 69.50 83 ALA A CA 1
ATOM 626 C C . ALA A 1 83 ? -35.642 1.980 35.201 1.00 69.50 83 ALA A C 1
ATOM 628 O O . ALA A 1 83 ? -36.605 2.221 35.937 1.00 69.50 83 ALA A O 1
ATOM 629 N N . ILE A 1 84 ? -35.803 1.489 33.970 1.00 75.38 84 ILE A N 1
ATOM 630 C CA . ILE A 1 84 ? -37.116 1.196 33.377 1.00 75.38 84 ILE A CA 1
ATOM 631 C C . ILE A 1 84 ? -37.389 -0.309 33.421 1.00 75.38 84 ILE A C 1
ATOM 633 O O . ILE A 1 84 ? -36.588 -1.129 32.976 1.00 75.38 84 ILE A O 1
ATOM 637 N N . CYS A 1 85 ? -38.556 -0.708 33.936 1.00 76.94 85 CYS A N 1
ATOM 638 C CA . CYS A 1 85 ? -38.936 -2.121 33.952 1.00 76.94 85 CYS A CA 1
ATOM 639 C C . CYS A 1 85 ? -39.426 -2.558 32.570 1.00 76.94 85 CYS A C 1
ATOM 641 O O . CYS A 1 85 ? -40.489 -2.126 32.139 1.00 76.94 85 CYS A O 1
ATOM 643 N N . LEU A 1 86 ? -38.745 -3.505 31.924 1.00 75.69 86 LEU A N 1
ATOM 644 C CA . LEU A 1 86 ? -39.154 -4.042 30.616 1.00 75.69 86 LEU A CA 1
ATOM 645 C C . LEU A 1 86 ? -40.527 -4.748 30.626 1.00 75.69 86 LEU A C 1
ATOM 647 O O . LEU A 1 86 ? -41.148 -4.911 29.581 1.00 75.69 86 LEU A O 1
ATOM 651 N N . ASN A 1 87 ? -41.024 -5.168 31.796 1.00 79.19 87 ASN A N 1
ATOM 652 C CA . ASN A 1 87 ? -42.283 -5.912 31.911 1.00 79.19 87 ASN A CA 1
ATOM 653 C C . ASN A 1 87 ? -43.520 -5.022 32.124 1.00 79.19 87 ASN A C 1
ATOM 655 O O . ASN A 1 87 ? -44.618 -5.397 31.727 1.00 79.19 87 ASN A O 1
ATOM 659 N N . CYS A 1 88 ? -43.378 -3.878 32.794 1.00 79.94 88 CYS A N 1
ATOM 660 C CA . CYS A 1 88 ? -44.504 -2.983 33.099 1.00 79.94 88 CYS A CA 1
ATOM 661 C C . CYS A 1 88 ? -44.227 -1.506 32.792 1.00 79.94 88 CYS A C 1
ATOM 663 O O . CYS A 1 88 ? -45.017 -0.652 33.199 1.00 79.94 88 CYS A O 1
ATOM 665 N N . SER A 1 89 ? -43.103 -1.231 32.121 1.00 78.69 89 SER A N 1
ATOM 666 C CA . SER A 1 89 ? -42.634 0.081 31.662 1.00 78.69 89 SER A CA 1
ATOM 667 C C . SER A 1 89 ? -42.655 1.174 32.731 1.00 78.69 89 SER A C 1
ATOM 669 O O . SER A 1 89 ? -42.815 2.350 32.420 1.00 78.69 89 SER A O 1
ATOM 671 N N . THR A 1 90 ? -42.546 0.808 34.011 1.00 78.62 90 THR A N 1
ATOM 672 C CA . THR A 1 90 ? -42.463 1.780 35.103 1.00 78.62 90 THR A CA 1
ATOM 673 C C . THR A 1 90 ? -41.025 2.122 35.418 1.00 78.62 90 THR A C 1
ATOM 675 O O . THR A 1 90 ? -40.195 1.217 35.496 1.00 78.62 90 THR A O 1
ATOM 678 N N . HIS A 1 91 ? -40.783 3.403 35.678 1.00 79.00 91 HIS A N 1
ATOM 679 C CA . HIS A 1 91 ? -39.526 3.917 36.205 1.00 79.00 91 HIS A CA 1
ATOM 680 C C . HIS A 1 91 ? -39.422 3.588 37.696 1.00 79.00 91 HIS A C 1
ATOM 682 O O . HIS A 1 91 ? -40.393 3.752 38.441 1.00 79.00 91 HIS A O 1
ATOM 688 N N . PHE A 1 92 ? -38.266 3.106 38.129 1.00 75.38 92 PHE A N 1
ATOM 689 C CA . PHE A 1 92 ? -37.974 2.819 39.529 1.00 75.38 92 PHE A CA 1
ATOM 690 C C . PHE A 1 92 ? -36.471 2.988 39.796 1.00 75.38 92 PHE A C 1
ATOM 692 O O . PHE A 1 92 ? -35.672 3.112 38.870 1.00 75.38 92 PHE A O 1
ATOM 699 N N . ASP A 1 93 ? -36.085 3.024 41.067 1.00 75.81 93 ASP A N 1
ATOM 700 C CA . ASP A 1 93 ? -34.686 3.202 41.455 1.00 75.81 93 ASP A CA 1
ATOM 701 C C . ASP A 1 93 ? -33.873 1.920 41.155 1.00 75.81 93 ASP A C 1
ATOM 703 O O . ASP A 1 93 ? -34.250 0.846 41.641 1.00 75.81 93 ASP A O 1
ATOM 707 N N . PRO A 1 94 ? -32.771 1.997 40.380 1.00 69.12 94 PRO A N 1
ATOM 708 C CA . PRO A 1 94 ? -31.930 0.844 40.046 1.00 69.12 94 PRO A CA 1
ATOM 709 C C . PRO A 1 94 ? -31.348 0.112 41.267 1.00 69.12 94 PRO A C 1
ATOM 711 O O . PRO A 1 94 ? -30.935 -1.039 41.132 1.00 69.12 94 PRO A O 1
ATOM 714 N N . MET A 1 95 ? -31.323 0.726 42.460 1.00 70.81 95 MET A N 1
ATOM 715 C CA . MET A 1 95 ? -30.902 0.048 43.694 1.00 70.81 95 MET A CA 1
ATOM 716 C C . MET A 1 95 ? -31.856 -1.069 44.136 1.00 70.81 95 MET A C 1
ATOM 718 O O . MET A 1 95 ? -31.452 -1.978 44.868 1.00 70.81 95 MET A O 1
ATOM 722 N N . LEU A 1 96 ? -33.121 -1.037 43.708 1.00 68.88 96 LEU A N 1
ATOM 723 C CA . LEU A 1 96 ? -34.052 -2.125 43.970 1.00 68.88 96 LEU A CA 1
ATOM 724 C C . LEU A 1 96 ? -33.858 -3.206 42.905 1.00 68.88 96 LEU A C 1
ATOM 726 O O . LEU A 1 96 ? -34.313 -3.050 41.785 1.00 68.88 96 LEU A O 1
ATOM 730 N N . ASN A 1 97 ? -33.264 -4.348 43.267 1.00 71.69 97 ASN A N 1
ATOM 731 C CA . ASN A 1 97 ? -33.060 -5.503 42.370 1.00 71.69 97 ASN A CA 1
ATOM 732 C C . ASN A 1 97 ? -34.359 -6.113 41.779 1.00 71.69 97 ASN A C 1
ATOM 734 O O . ASN A 1 97 ? -34.297 -7.054 40.981 1.00 71.69 97 ASN A O 1
ATOM 738 N N . LEU A 1 98 ? -35.535 -5.624 42.186 1.00 79.50 98 LEU A N 1
ATOM 739 C CA . LEU A 1 98 ? -36.850 -6.077 41.740 1.00 79.50 98 LEU A CA 1
ATOM 740 C C . LEU A 1 98 ? -37.771 -4.885 41.473 1.00 79.50 98 LEU A C 1
ATOM 742 O O . LEU A 1 98 ? -37.778 -3.905 42.217 1.00 79.50 98 LEU A O 1
ATOM 746 N N . CYS A 1 99 ? -38.625 -5.010 40.457 1.00 80.31 99 CYS A N 1
ATOM 747 C CA . CYS A 1 99 ? -39.619 -3.987 40.159 1.00 80.31 99 CYS A CA 1
ATOM 748 C C . CYS A 1 99 ? -40.711 -3.933 41.252 1.00 80.31 99 CYS A C 1
ATOM 750 O O . CYS A 1 99 ? -41.402 -4.937 41.457 1.00 80.31 99 CYS A O 1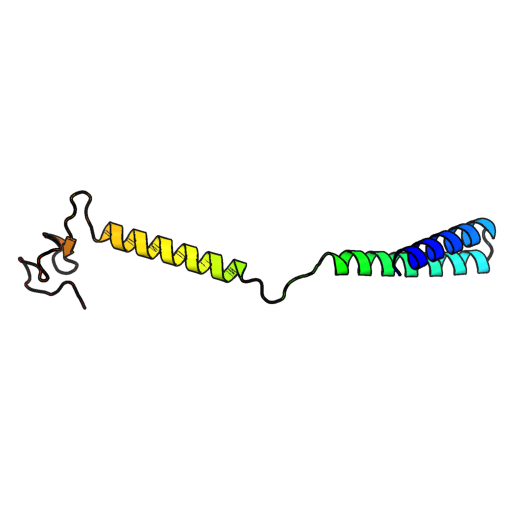
ATOM 752 N N . PRO A 1 100 ? -40.983 -2.769 41.876 1.00 78.38 100 PRO A N 1
ATOM 753 C CA . PRO A 1 100 ? -41.975 -2.645 42.952 1.00 78.38 100 PRO A CA 1
ATOM 754 C C . PRO A 1 100 ? -43.424 -2.856 42.486 1.00 78.38 100 PRO A C 1
ATOM 756 O O . PRO A 1 100 ? -44.304 -3.112 43.302 1.00 78.38 100 PRO A O 1
ATOM 759 N N . ARG A 1 101 ? -43.692 -2.751 41.178 1.00 80.19 101 ARG A N 1
ATOM 760 C CA . ARG A 1 101 ? -45.044 -2.889 40.618 1.00 80.19 101 ARG A CA 1
ATOM 761 C C . ARG A 1 101 ? -45.371 -4.306 40.157 1.00 80.19 101 ARG A C 1
ATOM 763 O O . ARG A 1 101 ? -46.523 -4.712 40.254 1.00 80.19 101 ARG A O 1
ATOM 770 N N . CYS A 1 102 ? -44.396 -5.036 39.613 1.00 81.88 102 CYS A N 1
ATOM 771 C CA . CYS A 1 102 ? -44.634 -6.363 39.031 1.00 81.88 102 CYS A CA 1
ATOM 772 C C . CYS A 1 102 ? -43.835 -7.500 39.681 1.00 81.88 102 CYS A C 1
ATOM 774 O O . CYS A 1 102 ? -44.056 -8.656 39.330 1.00 81.88 102 CYS A O 1
ATOM 776 N N . GLY A 1 103 ? -42.920 -7.198 40.606 1.00 77.62 103 GLY A N 1
ATOM 777 C CA . GLY A 1 103 ? -42.168 -8.195 41.369 1.00 77.62 103 GLY A CA 1
ATOM 778 C C . GLY A 1 103 ? -41.159 -9.019 40.564 1.00 77.62 103 GLY A C 1
ATOM 779 O O . GLY A 1 103 ? -40.615 -9.976 41.103 1.00 77.62 103 GLY A O 1
ATOM 780 N N . LYS A 1 104 ? -40.899 -8.688 39.291 1.00 79.81 104 LYS A N 1
ATOM 781 C CA . LYS A 1 104 ? -39.885 -9.368 38.467 1.00 79.81 104 LYS A CA 1
ATOM 782 C C . LYS A 1 104 ? -38.490 -8.772 38.686 1.00 79.81 104 LYS A C 1
ATOM 784 O O . LYS A 1 104 ? -38.369 -7.562 38.900 1.00 79.81 104 LYS A O 1
ATOM 789 N N . SER A 1 105 ? -37.463 -9.625 38.624 1.00 71.25 105 SER A N 1
ATOM 790 C CA . SER A 1 105 ? -36.055 -9.216 38.665 1.00 71.25 105 SER A CA 1
ATOM 791 C C . SER A 1 105 ? -35.647 -8.524 37.368 1.00 71.25 105 SER A C 1
ATOM 793 O O . SER A 1 105 ? -36.206 -8.775 36.301 1.00 71.25 105 SER A O 1
ATOM 795 N N . ILE A 1 106 ? -34.673 -7.630 37.489 1.00 65.06 106 ILE A N 1
ATOM 796 C CA . ILE A 1 106 ? -34.122 -6.842 36.376 1.00 65.06 106 ILE A CA 1
ATOM 797 C C . ILE A 1 106 ? -33.000 -7.622 35.679 1.00 65.06 106 ILE A C 1
ATOM 799 O O . ILE A 1 106 ? -32.754 -7.444 34.492 1.00 65.06 106 ILE A O 1
ATOM 803 N N . TYR A 1 107 ? -32.361 -8.529 36.420 1.00 55.88 107 TYR A N 1
ATOM 804 C CA . TYR A 1 107 ? -31.356 -9.458 35.926 1.00 55.88 107 TYR A CA 1
ATOM 805 C C . TYR A 1 107 ? -32.050 -10.744 35.472 1.00 55.88 107 TYR A C 1
ATOM 807 O O . TYR A 1 107 ? -32.781 -11.364 36.258 1.00 55.88 107 TYR A O 1
ATOM 815 N N . HIS A 1 108 ? -31.848 -11.087 34.202 1.00 45.50 108 HIS A N 1
ATOM 816 C CA . HIS A 1 108 ? -32.176 -12.380 33.611 1.00 45.50 108 HIS A CA 1
ATOM 817 C C . HIS A 1 108 ? -30.931 -13.262 33.588 1.00 45.50 108 HIS A C 1
ATOM 819 O O . HIS A 1 108 ? -29.840 -12.713 33.314 1.00 45.50 108 HIS A O 1
#

Secondary structure (DSSP, 8-state):
-HHHHHHHHHHHHHHHHHTTTSHHHHHHHHHHHHHHHHHHHHHHHHH----S--THHHHHHHHHHHHHHHHHHHHTB-TTSPEEPTTT--EE-TTSSB-TTT--BS--

Solvent-accessible surface area (backbone atoms only — not comparable to full-atom values): 6347 Å² total; per-residue (Å²): 112,72,66,60,56,54,53,52,43,53,52,37,43,54,52,16,63,72,58,42,96,40,74,70,16,53,52,37,40,55,54,32,50,56,50,47,52,51,52,49,52,53,52,54,52,68,68,55,75,72,63,93,78,67,57,69,64,58,52,54,52,52,56,50,50,53,52,48,54,52,49,55,55,46,72,44,35,46,102,84,67,29,27,58,36,92,88,76,72,45,74,42,61,64,86,50,70,44,42,93,87,77,71,48,61,79,76,130

pLDDT: mean 73.79, std 8.82, range [45.5, 88.44]

Radius of gyration: 35.47 Å; Cα contacts (8 Å, |Δi|>4): 66; chains: 1; bounding box: 69×24×81 Å

Foldseek 3Di:
DLVVLVVVLVVLLVVLVVVPPDPVSVVSVVVSVVSVVVSVVVVVVVVPPVPPDPCPVVVVVVVVVVVVVVVVVCVQQPPVRWGADPVPRDTHHPVPQADPPPRDGPPD

Sequence (108 aa):
MKLAFVAGCVGFAILGISLGGNPFGFAALLVSVSFGIGAVIWWIAGLKKTDPYDLSQLQRVHEQEERRAIEDQLEQIDSAGNAICLNCSTHFDPMLNLCPRCGKSIYH